Protein AF-A0A1Y3M7F2-F1 (afdb_monomer_lite)

Secondary structure (DSSP, 8-state):
-HHHHHTTTTSHHHHHHHHHHHHHHHHHHHHHHHHHHHHS-----HHHHHHHHHHHHHHHHHHHHHHHHHHHHHHHHHHHHHHHHHHHHHHHHHH-

pLDDT: mean 80.82, std 9.2, range [55.0, 91.44]

Structure (mmCIF, N/CA/C/O backbone):
data_AF-A0A1Y3M7F2-F1
#
_entry.id   AF-A0A1Y3M7F2-F1
#
loop_
_atom_site.group_PDB
_atom_site.id
_atom_site.type_symbol
_atom_site.label_atom_id
_atom_site.label_alt_id
_atom_site.label_comp_id
_atom_site.label_asym_id
_atom_site.label_entity_id
_atom_site.label_seq_id
_atom_site.pdbx_PDB_ins_code
_atom_site.Cartn_x
_atom_site.Cartn_y
_atom_site.Cartn_z
_atom_site.occupancy
_atom_site.B_iso_or_equiv
_atom_site.auth_seq_id
_atom_site.auth_comp_id
_atom_site.auth_asym_id
_atom_site.auth_atom_id
_atom_site.pdbx_PDB_model_num
ATOM 1 N N . MET A 1 1 ? -22.561 -17.274 -0.171 1.00 61.47 1 MET A N 1
ATOM 2 C CA . MET A 1 1 ? -21.583 -18.296 0.274 1.00 61.47 1 MET A CA 1
ATOM 3 C C . MET A 1 1 ? -20.135 -17.862 0.018 1.00 61.47 1 MET A C 1
ATOM 5 O O . MET A 1 1 ? -19.370 -17.834 0.967 1.00 61.47 1 MET A O 1
ATOM 9 N N . ILE A 1 2 ? -19.789 -17.403 -1.195 1.00 69.00 2 ILE A N 1
ATOM 10 C CA . ILE A 1 2 ? -18.426 -16.971 -1.594 1.00 69.00 2 ILE A CA 1
ATOM 11 C C . ILE A 1 2 ? -17.837 -15.843 -0.720 1.00 69.00 2 ILE A C 1
ATOM 13 O O . ILE A 1 2 ? -16.678 -15.905 -0.322 1.00 69.00 2 ILE A O 1
ATOM 17 N N . ILE A 1 3 ? -18.639 -14.836 -0.357 1.00 67.69 3 ILE A N 1
ATOM 18 C CA . ILE A 1 3 ? -18.176 -13.688 0.449 1.00 67.69 3 ILE A CA 1
ATOM 19 C C . ILE A 1 3 ? -17.691 -14.116 1.845 1.00 67.69 3 ILE A C 1
ATOM 21 O O . ILE A 1 3 ? -16.711 -13.571 2.347 1.00 67.69 3 ILE A O 1
ATOM 25 N N . ASN A 1 4 ? -18.322 -15.123 2.461 1.00 73.62 4 ASN A N 1
ATOM 26 C CA . ASN A 1 4 ? -17.901 -15.622 3.774 1.00 73.62 4 ASN A CA 1
ATOM 27 C C . ASN A 1 4 ? -16.566 -16.370 3.699 1.00 73.62 4 ASN A C 1
ATOM 29 O O . ASN A 1 4 ? -15.756 -16.246 4.612 1.00 73.62 4 ASN A O 1
ATOM 33 N N . THR A 1 5 ? -16.310 -17.079 2.599 1.00 76.00 5 THR A N 1
ATOM 34 C CA . THR A 1 5 ? -15.029 -17.749 2.338 1.00 76.00 5 THR A CA 1
ATOM 35 C C . THR A 1 5 ? -13.911 -16.739 2.072 1.00 76.00 5 THR A C 1
ATOM 37 O O . THR A 1 5 ? -12.793 -16.910 2.549 1.00 76.00 5 THR A O 1
ATOM 40 N N . LEU A 1 6 ? -14.212 -15.642 1.369 1.00 74.19 6 LEU A N 1
ATOM 41 C CA . LEU A 1 6 ? -13.222 -14.611 1.043 1.00 74.19 6 LEU A CA 1
ATOM 42 C C . LEU A 1 6 ? -12.916 -13.648 2.200 1.00 74.19 6 LEU A C 1
ATOM 44 O O . LEU A 1 6 ? -11.905 -12.949 2.177 1.00 74.19 6 LEU A O 1
ATOM 48 N N . LYS A 1 7 ? -13.755 -13.617 3.239 1.00 76.44 7 LYS A N 1
ATOM 49 C CA . LYS A 1 7 ? -13.651 -12.671 4.362 1.00 76.44 7 LYS A CA 1
ATOM 50 C C . LYS A 1 7 ? -12.292 -12.710 5.072 1.00 76.44 7 LYS A C 1
ATOM 52 O O . LYS A 1 7 ? -11.816 -11.675 5.527 1.00 76.44 7 LYS A O 1
ATOM 57 N N . HIS A 1 8 ? -11.651 -13.879 5.131 1.00 75.19 8 HIS A N 1
ATOM 58 C CA . HIS A 1 8 ? -10.317 -14.040 5.718 1.00 75.19 8 HIS A CA 1
ATOM 59 C C . HIS A 1 8 ? -9.218 -13.356 4.877 1.00 75.19 8 HIS A C 1
ATOM 61 O O . HIS A 1 8 ? -8.233 -12.841 5.415 1.00 75.19 8 HIS A O 1
ATOM 67 N N . PHE A 1 9 ? -9.373 -13.307 3.555 1.00 74.75 9 PHE A N 1
ATOM 68 C CA . PHE A 1 9 ? -8.414 -12.640 2.670 1.00 74.75 9 PHE A CA 1
ATOM 69 C C . PHE A 1 9 ? -8.530 -11.115 2.752 1.00 74.75 9 PHE A C 1
ATOM 71 O O . PHE A 1 9 ? -7.524 -10.422 2.668 1.00 74.75 9 PHE A O 1
ATOM 78 N N . PHE A 1 10 ? -9.722 -10.597 3.050 1.00 79.31 10 PHE A N 1
ATOM 79 C CA . PHE A 1 10 ? -9.973 -9.164 3.240 1.00 79.31 10 PHE A CA 1
ATOM 80 C C . PHE A 1 10 ? -9.648 -8.644 4.652 1.00 79.31 10 PHE A C 1
ATOM 82 O O . PHE A 1 10 ? -10.119 -7.577 5.050 1.00 79.31 10 PHE A O 1
ATOM 89 N N . THR A 1 11 ? -8.854 -9.372 5.443 1.00 84.50 11 THR A N 1
ATOM 90 C CA . THR A 1 11 ? -8.377 -8.844 6.729 1.00 84.50 11 THR A CA 1
ATOM 91 C C . THR A 1 11 ? -7.393 -7.698 6.498 1.00 84.50 11 THR A C 1
ATOM 93 O O . THR A 1 11 ? -6.640 -7.691 5.526 1.00 84.50 11 THR A O 1
ATOM 96 N N . ARG A 1 12 ? -7.370 -6.720 7.413 1.00 81.31 12 ARG A N 1
ATOM 97 C CA . ARG A 1 12 ? -6.530 -5.516 7.280 1.00 81.31 12 ARG A CA 1
ATOM 98 C C . ARG A 1 12 ? -5.060 -5.854 7.026 1.00 81.31 12 ARG A C 1
ATOM 100 O O . ARG A 1 12 ? -4.436 -5.245 6.169 1.00 81.31 12 ARG A O 1
ATOM 107 N N . ASN A 1 13 ? -4.523 -6.831 7.752 1.00 84.56 13 ASN A N 1
ATOM 108 C CA . ASN A 1 13 ? -3.119 -7.223 7.635 1.00 84.56 13 ASN A CA 1
ATOM 109 C C . ASN A 1 13 ? -2.822 -7.868 6.275 1.00 84.56 13 ASN A C 1
ATOM 111 O O . ASN A 1 13 ? -1.806 -7.545 5.669 1.00 84.56 13 ASN A O 1
ATOM 115 N N . ASN A 1 14 ? -3.732 -8.703 5.765 1.00 86.44 14 ASN A N 1
ATOM 116 C CA . ASN A 1 14 ? -3.589 -9.306 4.441 1.00 86.44 14 ASN A CA 1
ATOM 117 C C . ASN A 1 14 ? -3.707 -8.256 3.334 1.00 86.44 14 ASN A C 1
ATOM 119 O O . ASN A 1 14 ? -2.909 -8.270 2.406 1.00 86.44 14 ASN A O 1
ATOM 123 N N . LEU A 1 15 ? -4.630 -7.299 3.466 1.00 87.69 15 LEU A N 1
ATOM 124 C CA . LEU A 1 15 ? -4.757 -6.179 2.530 1.00 87.69 15 LEU A CA 1
ATOM 125 C C . LEU A 1 15 ? -3.500 -5.306 2.506 1.00 87.69 15 LEU A C 1
ATOM 127 O O . LEU A 1 15 ? -3.022 -4.968 1.429 1.00 87.69 15 LEU A O 1
ATOM 131 N N . ILE A 1 16 ? -2.928 -4.983 3.669 1.00 87.69 16 ILE A N 1
ATOM 132 C CA . ILE A 1 16 ? -1.645 -4.267 3.746 1.00 87.69 16 ILE A CA 1
ATOM 133 C C . ILE A 1 16 ? -0.540 -5.089 3.074 1.00 87.69 16 ILE A C 1
ATOM 135 O O . ILE A 1 16 ? 0.205 -4.544 2.267 1.00 87.69 16 ILE A O 1
ATOM 139 N N . GLY A 1 17 ? -0.458 -6.392 3.359 1.00 88.56 17 GLY A N 1
ATOM 140 C CA . GLY A 1 17 ? 0.526 -7.284 2.743 1.00 88.56 17 GLY A CA 1
ATOM 141 C C . GLY A 1 17 ? 0.411 -7.339 1.217 1.00 88.56 17 GLY A C 1
ATOM 142 O O . GLY A 1 17 ? 1.417 -7.214 0.527 1.00 88.56 17 GLY A O 1
ATOM 143 N N . MET A 1 18 ? -0.809 -7.446 0.683 1.00 88.62 18 MET A N 1
ATOM 144 C CA . MET A 1 18 ? -1.062 -7.430 -0.762 1.00 88.62 18 MET A CA 1
ATOM 145 C C . MET A 1 18 ? -0.675 -6.088 -1.394 1.00 88.62 18 MET A C 1
ATOM 147 O O . MET A 1 18 ? -0.030 -6.073 -2.436 1.00 88.62 18 MET A O 1
ATOM 151 N N . LEU A 1 19 ? -1.009 -4.962 -0.754 1.00 89.88 19 LEU A N 1
ATOM 152 C CA . LEU A 1 19 ? -0.637 -3.627 -1.238 1.00 89.88 19 LEU A CA 1
ATOM 153 C C . LEU A 1 19 ? 0.884 -3.416 -1.228 1.00 89.88 19 LEU A C 1
ATOM 155 O O . LEU A 1 19 ? 1.430 -2.848 -2.168 1.00 89.88 19 LEU A O 1
ATOM 159 N N . LEU A 1 20 ? 1.588 -3.903 -0.204 1.00 90.38 20 LEU A N 1
ATOM 160 C CA . LEU A 1 20 ? 3.054 -3.876 -0.174 1.00 90.38 20 LEU A CA 1
ATOM 161 C C . LEU A 1 20 ? 3.667 -4.766 -1.266 1.00 90.38 20 LEU A C 1
ATOM 163 O O . LEU A 1 20 ? 4.657 -4.370 -1.876 1.00 90.38 20 LEU A O 1
ATOM 167 N N . GLY A 1 21 ? 3.057 -5.923 -1.543 1.00 90.25 21 GLY A N 1
ATOM 168 C CA . GLY A 1 21 ? 3.430 -6.787 -2.663 1.00 90.25 21 GLY A CA 1
ATOM 169 C C . GLY A 1 21 ? 3.309 -6.068 -4.007 1.00 90.25 21 GLY A C 1
ATOM 170 O O . GLY A 1 21 ? 4.282 -6.014 -4.754 1.00 90.25 21 GLY A O 1
ATOM 171 N N . PHE A 1 22 ? 2.168 -5.421 -4.265 1.00 88.62 22 PHE A N 1
ATOM 172 C CA . PHE A 1 22 ? 1.962 -4.629 -5.482 1.00 88.62 22 PHE A CA 1
ATOM 173 C C . PHE A 1 22 ? 2.951 -3.466 -5.611 1.00 88.62 22 PHE A C 1
ATOM 175 O O . PHE A 1 22 ? 3.466 -3.216 -6.695 1.00 88.62 22 PHE A O 1
ATOM 182 N N . LEU A 1 23 ? 3.270 -2.782 -4.509 1.00 90.19 23 LEU A N 1
ATOM 183 C CA . LEU A 1 23 ? 4.315 -1.754 -4.489 1.00 90.19 23 LEU A CA 1
ATOM 184 C C . LEU A 1 23 ? 5.677 -2.314 -4.913 1.00 90.19 23 LEU A C 1
ATOM 186 O O . LEU A 1 23 ? 6.376 -1.686 -5.707 1.00 90.19 23 LEU A O 1
ATOM 190 N N . GLY A 1 24 ? 6.044 -3.484 -4.388 1.00 89.62 24 GLY A N 1
ATOM 191 C CA . GLY A 1 24 ? 7.283 -4.170 -4.742 1.00 89.62 24 GLY A CA 1
ATOM 192 C C . GLY A 1 24 ? 7.335 -4.557 -6.218 1.00 89.62 24 GLY A C 1
ATOM 193 O O . GLY A 1 24 ? 8.324 -4.261 -6.884 1.00 89.62 24 GLY A O 1
ATOM 194 N N . GLU A 1 25 ? 6.261 -5.150 -6.745 1.00 89.88 25 GLU A N 1
ATOM 195 C CA . GLU A 1 25 ? 6.156 -5.515 -8.164 1.00 89.88 25 GLU A CA 1
ATOM 196 C C . GLU A 1 25 ? 6.231 -4.289 -9.081 1.00 89.88 25 GLU A C 1
ATOM 198 O O . GLU A 1 25 ? 7.020 -4.277 -10.023 1.00 89.88 25 GLU A O 1
ATOM 203 N N . SER A 1 26 ? 5.500 -3.213 -8.778 1.00 87.00 26 SER A N 1
ATOM 204 C CA . SER A 1 26 ? 5.555 -1.984 -9.579 1.00 87.00 26 SER A CA 1
ATOM 205 C C . SER A 1 26 ? 6.949 -1.349 -9.591 1.00 87.00 26 SER A C 1
ATOM 207 O O . SER A 1 26 ? 7.393 -0.859 -10.630 1.00 87.00 26 SER A O 1
ATOM 209 N N . LEU A 1 27 ? 7.662 -1.356 -8.460 1.00 88.31 27 LEU A N 1
ATOM 210 C CA . LEU A 1 27 ? 9.045 -0.870 -8.392 1.00 88.31 27 LEU A CA 1
ATOM 211 C C . LEU A 1 27 ? 10.006 -1.766 -9.181 1.00 88.31 27 LEU A C 1
ATOM 213 O O . LEU A 1 27 ? 10.895 -1.259 -9.866 1.00 88.31 27 LEU A O 1
ATOM 217 N N . TRP A 1 28 ? 9.812 -3.082 -9.111 1.00 89.25 28 TRP A N 1
ATOM 218 C CA . TRP A 1 28 ? 10.588 -4.061 -9.865 1.00 89.25 28 TRP A CA 1
ATOM 219 C C . TRP A 1 28 ? 10.398 -3.908 -11.378 1.00 89.25 28 TRP A C 1
ATOM 221 O O . TRP A 1 28 ? 11.374 -3.901 -12.128 1.00 89.25 28 TRP A O 1
ATOM 231 N N . ASP A 1 29 ? 9.166 -3.691 -11.834 1.00 86.25 29 ASP A N 1
ATOM 232 C CA . ASP A 1 29 ? 8.855 -3.453 -13.244 1.00 86.25 29 ASP A CA 1
ATOM 233 C C . ASP A 1 29 ? 9.481 -2.158 -13.761 1.00 86.25 29 ASP A C 1
ATOM 235 O O . ASP A 1 29 ? 10.046 -2.133 -14.858 1.00 86.25 29 ASP A O 1
ATOM 239 N N . ILE A 1 30 ? 9.440 -1.082 -12.967 1.00 86.25 30 ILE A N 1
ATOM 240 C CA . ILE A 1 30 ? 10.125 0.173 -13.302 1.00 86.25 30 ILE A CA 1
ATOM 241 C C . ILE A 1 30 ? 11.636 -0.059 -13.394 1.00 86.25 30 ILE A C 1
ATOM 243 O O . ILE A 1 30 ? 12.262 0.390 -14.354 1.00 86.25 30 ILE A O 1
ATOM 247 N N . TYR A 1 31 ? 12.222 -0.790 -12.442 1.00 85.12 31 TYR A N 1
ATOM 248 C CA . TYR A 1 31 ? 13.643 -1.128 -12.463 1.00 85.12 31 TYR A CA 1
ATOM 249 C C . TYR A 1 31 ? 14.022 -1.919 -13.720 1.00 85.12 31 TYR A C 1
ATOM 251 O O . TYR A 1 31 ? 14.950 -1.526 -14.421 1.00 85.12 31 TYR A O 1
ATOM 259 N N . ASN A 1 32 ? 13.281 -2.974 -14.065 1.00 84.88 32 ASN A N 1
ATOM 260 C CA . ASN A 1 32 ? 13.544 -3.770 -15.268 1.00 84.88 32 ASN A CA 1
ATOM 261 C C . ASN A 1 32 ? 13.355 -2.970 -16.556 1.00 84.88 32 ASN A C 1
ATOM 263 O O . ASN A 1 32 ? 14.100 -3.159 -17.512 1.00 84.88 32 ASN A O 1
ATOM 267 N N . THR A 1 33 ? 12.396 -2.048 -16.572 1.00 82.69 33 THR A N 1
ATOM 268 C CA . THR A 1 33 ? 12.167 -1.140 -17.703 1.00 82.69 33 THR A CA 1
ATOM 269 C C . THR A 1 33 ? 13.340 -0.170 -17.884 1.00 82.69 33 THR A C 1
ATOM 271 O O . THR A 1 33 ? 13.706 0.156 -19.011 1.00 82.69 33 THR A O 1
ATOM 274 N N . LEU A 1 34 ? 13.962 0.273 -16.788 1.00 79.38 34 LEU A N 1
ATOM 275 C CA . LEU A 1 34 ? 15.099 1.197 -16.793 1.00 79.38 34 LEU A CA 1
ATOM 276 C C . LEU A 1 34 ? 16.468 0.504 -16.891 1.00 79.38 34 LEU A C 1
ATOM 278 O O . LEU A 1 34 ? 17.441 1.127 -17.302 1.00 79.38 34 LEU A O 1
ATOM 282 N N . CYS A 1 35 ? 16.573 -0.774 -16.537 1.00 79.94 35 CYS A N 1
ATOM 283 C CA . CYS A 1 35 ? 17.823 -1.534 -16.522 1.00 79.94 35 CYS A CA 1
ATOM 284 C C . CYS A 1 35 ? 18.548 -1.540 -17.891 1.00 79.94 35 CYS A C 1
ATOM 286 O O . CYS A 1 35 ? 19.744 -1.238 -17.916 1.00 79.94 35 CYS A O 1
ATOM 288 N N . PRO A 1 36 ? 17.869 -1.745 -19.041 1.00 73.94 36 PRO A N 1
ATOM 289 C CA . PRO A 1 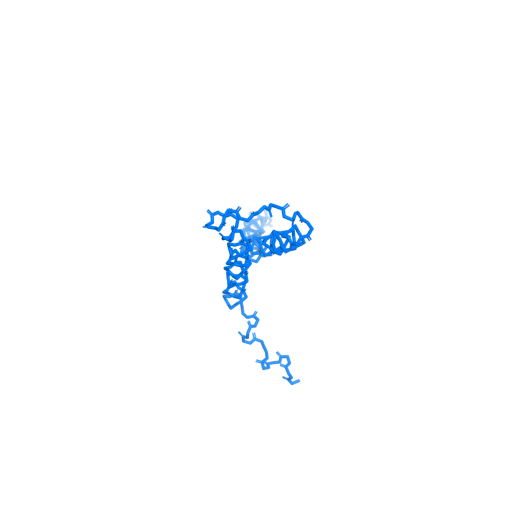36 ? 18.492 -1.609 -20.360 1.00 73.94 36 PRO A CA 1
ATOM 290 C C . PRO A 1 36 ? 19.034 -0.200 -20.644 1.00 73.94 36 PRO A C 1
ATOM 292 O O . PRO A 1 36 ? 20.040 -0.035 -21.339 1.00 73.94 36 PRO A O 1
ATOM 295 N N . LEU A 1 37 ? 18.399 0.825 -20.069 1.00 71.12 3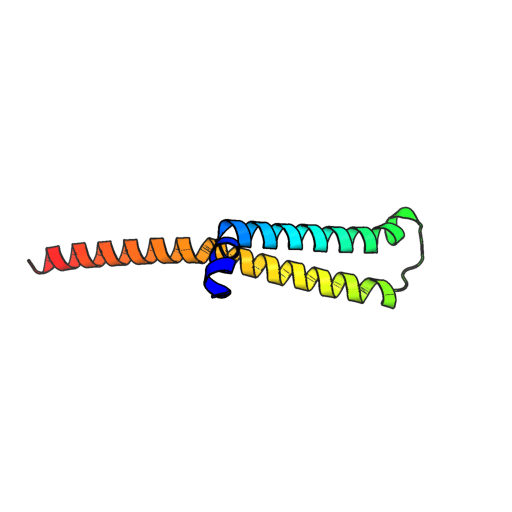7 LEU A N 1
ATOM 296 C CA . LEU A 1 37 ? 18.811 2.221 -20.204 1.00 71.12 37 LEU A CA 1
ATOM 297 C C . LEU A 1 37 ? 20.190 2.461 -19.577 1.00 71.12 37 LEU A C 1
ATOM 299 O O . LEU A 1 37 ? 21.016 3.170 -20.146 1.00 71.12 37 LEU A O 1
ATOM 303 N N . PHE A 1 38 ? 20.431 1.858 -18.410 1.00 70.69 38 PHE A N 1
ATOM 304 C CA . PHE A 1 38 ? 21.652 2.057 -17.631 1.00 70.69 38 PHE A CA 1
ATOM 305 C C . PHE A 1 38 ? 22.763 1.055 -17.969 1.00 70.69 38 PHE A C 1
ATOM 307 O O . PHE A 1 38 ? 23.933 1.417 -17.895 1.00 70.69 38 PHE A O 1
ATOM 314 N N . ASN A 1 39 ? 22.415 -0.175 -18.367 1.00 72.62 39 ASN A N 1
ATOM 315 C CA . ASN A 1 39 ? 23.387 -1.263 -18.533 1.00 72.62 39 ASN A CA 1
ATOM 316 C C . ASN A 1 39 ? 23.768 -1.561 -19.989 1.00 72.62 39 ASN A C 1
ATOM 318 O O . ASN A 1 39 ? 24.881 -2.015 -20.236 1.00 72.62 39 ASN A O 1
ATOM 322 N N . THR A 1 40 ? 22.877 -1.325 -20.958 1.00 65.62 40 THR A N 1
ATOM 323 C CA . THR A 1 40 ? 23.125 -1.664 -22.375 1.00 65.62 40 THR A CA 1
ATOM 324 C C . THR A 1 40 ? 23.364 -0.454 -23.276 1.00 65.62 40 THR A C 1
ATOM 326 O O . THR A 1 40 ? 23.641 -0.634 -24.459 1.00 65.62 40 THR A O 1
ATOM 329 N N . GLY A 1 41 ? 23.279 0.775 -22.749 1.00 59.44 41 GLY A N 1
ATOM 330 C CA . GLY A 1 41 ? 23.526 2.003 -23.520 1.00 59.44 41 GLY A CA 1
ATOM 331 C C . GLY A 1 41 ? 22.572 2.199 -24.706 1.00 59.44 41 GLY A C 1
ATOM 332 O O . GLY A 1 41 ? 22.856 2.980 -25.612 1.00 59.44 41 GLY A O 1
ATOM 333 N N . THR A 1 42 ? 21.451 1.471 -24.726 1.00 63.22 42 THR A N 1
ATOM 334 C CA . THR A 1 42 ? 20.433 1.552 -25.774 1.00 63.22 42 THR A CA 1
ATOM 335 C C . THR A 1 42 ? 19.796 2.934 -25.779 1.00 63.22 42 THR A C 1
ATOM 337 O O . THR A 1 42 ? 19.402 3.449 -24.730 1.00 63.22 42 THR A O 1
ATOM 340 N N . SER A 1 43 ? 19.688 3.537 -26.964 1.00 59.69 43 SER A N 1
ATOM 341 C CA . SER A 1 43 ? 19.106 4.864 -27.130 1.00 59.69 43 SER A CA 1
ATOM 342 C C . SER A 1 43 ? 17.643 4.893 -26.682 1.00 59.69 43 SER A C 1
ATOM 344 O O . SER A 1 43 ? 16.864 3.974 -26.933 1.00 59.69 43 SER A O 1
ATOM 346 N N . LEU A 1 44 ? 17.282 5.981 -25.997 1.00 56.69 44 LEU A N 1
ATOM 347 C CA . LEU A 1 44 ? 15.940 6.282 -25.503 1.00 56.69 44 LEU A CA 1
ATOM 348 C C . LEU A 1 44 ? 14.906 6.253 -26.640 1.00 56.69 44 LEU A C 1
ATOM 350 O O . LEU A 1 44 ? 14.624 7.275 -27.265 1.00 56.69 44 LEU A O 1
ATOM 354 N N . SER A 1 45 ? 14.249 5.118 -26.861 1.00 61.44 45 SER A N 1
ATOM 355 C CA . SER A 1 45 ? 12.942 5.113 -27.513 1.00 61.44 45 SER A CA 1
ATOM 356 C C . SER A 1 45 ? 11.881 5.461 -26.470 1.00 61.44 45 SER A C 1
ATOM 358 O O . SER A 1 45 ? 11.191 4.595 -25.942 1.00 61.44 45 SER A O 1
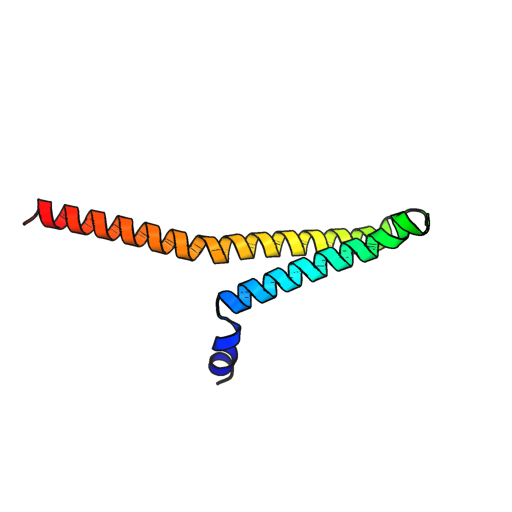ATOM 360 N N . ILE A 1 46 ? 11.732 6.757 -26.174 1.00 60.28 46 ILE A N 1
ATOM 361 C CA . ILE A 1 46 ? 10.702 7.317 -25.272 1.00 60.28 46 ILE A CA 1
ATOM 362 C C . ILE A 1 46 ? 9.317 6.632 -25.416 1.00 60.28 46 ILE A C 1
ATOM 364 O O . ILE A 1 46 ? 8.696 6.368 -24.385 1.00 60.28 46 ILE A O 1
ATOM 368 N N . PRO A 1 47 ? 8.830 6.258 -26.622 1.00 62.06 47 PRO A N 1
ATOM 369 C CA . PRO A 1 47 ? 7.521 5.619 -26.773 1.00 62.06 47 PRO A CA 1
ATOM 370 C C . PRO A 1 47 ? 7.362 4.250 -26.091 1.00 62.06 47 PRO A C 1
ATOM 372 O O . PRO A 1 47 ? 6.243 3.904 -25.726 1.00 62.06 47 PRO A O 1
ATOM 375 N N . SER A 1 48 ? 8.433 3.467 -25.911 1.00 67.62 48 SER A N 1
ATOM 376 C CA . SER A 1 48 ? 8.338 2.102 -25.361 1.00 67.62 48 SER A CA 1
ATOM 377 C C . SER A 1 48 ? 8.406 2.056 -23.834 1.00 67.62 48 SER A C 1
ATOM 379 O O . SER A 1 48 ? 7.755 1.220 -23.215 1.00 67.62 48 SER A O 1
ATOM 381 N N . PHE A 1 49 ? 9.160 2.965 -23.213 1.00 69.69 49 PHE A N 1
ATOM 382 C CA . PHE A 1 49 ? 9.403 2.956 -21.763 1.00 69.69 49 PHE A CA 1
ATOM 383 C C . PHE A 1 49 ? 8.423 3.854 -20.997 1.00 69.69 49 PHE A C 1
ATOM 385 O O . PHE A 1 49 ? 8.054 3.565 -19.857 1.00 69.69 49 PHE A O 1
ATOM 392 N N . TRP A 1 50 ? 7.971 4.942 -21.630 1.00 74.38 50 TRP A N 1
ATOM 393 C CA . TRP A 1 50 ? 7.119 5.947 -20.996 1.00 74.38 50 TRP A CA 1
ATOM 394 C C . TRP A 1 50 ? 5.754 5.421 -20.528 1.00 74.38 50 TRP A C 1
ATOM 396 O O . TRP A 1 50 ? 5.352 5.768 -19.415 1.00 74.38 50 TRP A O 1
ATOM 406 N N . PRO A 1 51 ? 5.038 4.568 -21.290 1.00 81.81 51 PRO A N 1
ATOM 407 C CA . PRO A 1 51 ? 3.763 4.027 -20.833 1.00 81.81 51 PRO A CA 1
ATOM 408 C C . PRO A 1 51 ? 3.924 3.184 -19.565 1.00 81.81 51 PRO A C 1
ATOM 410 O O . PRO A 1 51 ? 3.195 3.402 -18.601 1.00 81.81 51 PRO A O 1
ATOM 413 N N . VAL A 1 52 ? 4.912 2.283 -19.532 1.00 81.69 52 VAL A N 1
ATOM 414 C CA . VAL A 1 52 ? 5.142 1.378 -18.395 1.00 81.69 52 VAL A CA 1
ATOM 415 C C . VAL A 1 52 ? 5.481 2.174 -17.139 1.00 81.69 52 VAL A C 1
ATOM 417 O O . VAL A 1 52 ? 4.813 2.025 -16.119 1.00 81.69 52 VAL A O 1
ATOM 420 N N . ILE A 1 53 ? 6.442 3.098 -17.226 1.00 82.81 53 ILE A N 1
ATOM 421 C CA . ILE A 1 53 ? 6.842 3.927 -16.082 1.00 82.81 53 ILE A CA 1
ATOM 422 C C . ILE A 1 53 ? 5.670 4.783 -15.594 1.00 82.81 53 ILE A C 1
ATOM 424 O O . ILE A 1 53 ? 5.438 4.871 -14.389 1.00 82.81 53 ILE A O 1
ATOM 428 N N . LYS A 1 54 ? 4.895 5.385 -16.503 1.00 85.50 54 LYS A N 1
ATOM 429 C CA . LYS A 1 54 ? 3.735 6.210 -16.145 1.00 85.50 54 LYS A CA 1
ATOM 430 C C . LYS A 1 54 ? 2.652 5.400 -15.430 1.00 85.50 54 LYS A C 1
ATOM 432 O O . LYS A 1 54 ? 2.170 5.836 -14.385 1.00 85.50 54 LYS A O 1
ATOM 437 N N . PHE A 1 55 ? 2.266 4.242 -15.969 1.00 87.00 55 PHE A N 1
A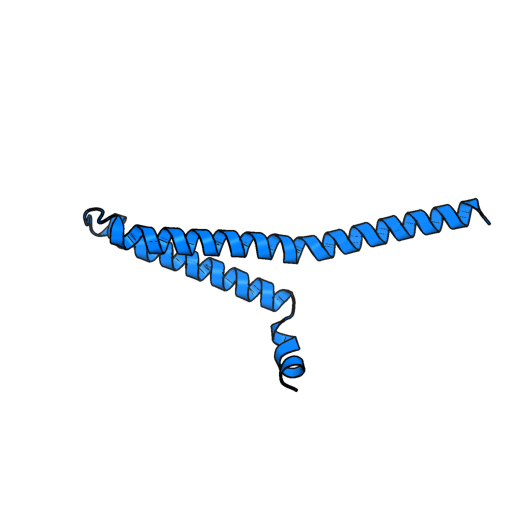TOM 438 C CA . PHE A 1 55 ? 1.221 3.409 -15.369 1.00 87.00 55 PHE A CA 1
ATOM 439 C C . PHE A 1 55 ? 1.666 2.806 -14.037 1.00 87.00 55 PHE A C 1
ATOM 441 O O . PHE A 1 55 ? 0.902 2.860 -13.075 1.00 87.00 55 PHE A O 1
ATOM 448 N N . GLN A 1 56 ? 2.908 2.325 -13.939 1.00 86.81 56 GLN A N 1
ATOM 449 C CA . GLN A 1 56 ? 3.434 1.785 -12.685 1.00 86.81 56 GLN A CA 1
ATOM 450 C C . GLN A 1 56 ? 3.603 2.875 -11.619 1.00 86.81 56 GLN A C 1
ATOM 452 O O . GLN A 1 56 ? 3.243 2.663 -10.465 1.00 86.81 56 GLN A O 1
ATOM 457 N N . SER A 1 57 ? 4.030 4.086 -11.994 1.00 86.00 57 SER A N 1
ATOM 458 C CA . SER A 1 57 ? 4.108 5.221 -11.057 1.00 86.00 57 SER A CA 1
ATOM 459 C C . SER A 1 57 ? 2.728 5.632 -10.538 1.00 86.00 57 SER A C 1
ATOM 461 O O . SER A 1 57 ? 2.570 5.947 -9.358 1.00 86.00 57 SER A O 1
ATOM 463 N N . PHE A 1 58 ? 1.707 5.597 -11.399 1.00 89.50 58 PHE A N 1
ATOM 464 C CA . PHE A 1 58 ? 0.325 5.830 -10.985 1.00 89.50 58 PHE A CA 1
ATOM 465 C C . PHE A 1 58 ? -0.186 4.723 -10.048 1.00 89.50 58 PHE A C 1
ATOM 467 O O . PHE A 1 58 ? -0.811 5.026 -9.032 1.00 89.50 58 PHE A O 1
ATOM 474 N N . GLY A 1 59 ? 0.127 3.456 -10.341 1.00 86.62 59 GLY A N 1
ATOM 475 C CA . GLY A 1 59 ? -0.182 2.314 -9.475 1.00 86.62 59 GLY A CA 1
ATOM 476 C C . GLY A 1 59 ? 0.466 2.428 -8.092 1.00 86.62 59 GLY A C 1
ATOM 477 O O . GLY A 1 59 ? -0.208 2.242 -7.078 1.00 86.62 59 GLY A O 1
ATOM 478 N N . ILE A 1 60 ? 1.735 2.840 -8.034 1.00 90.56 60 ILE A N 1
ATOM 479 C CA . ILE A 1 60 ? 2.461 3.138 -6.790 1.00 90.56 60 ILE A CA 1
ATOM 480 C C . ILE A 1 60 ? 1.747 4.239 -6.004 1.00 90.56 60 ILE A C 1
ATOM 482 O O . ILE A 1 60 ? 1.469 4.069 -4.817 1.00 90.56 60 ILE A O 1
ATOM 486 N N . PHE A 1 61 ? 1.396 5.348 -6.660 1.00 91.31 61 PHE A N 1
ATOM 487 C CA . PHE A 1 61 ? 0.707 6.463 -6.011 1.00 91.31 61 PHE A CA 1
ATOM 488 C C . PHE A 1 61 ? -0.650 6.045 -5.427 1.00 91.31 61 PHE A C 1
ATOM 490 O O . PHE A 1 61 ? -0.939 6.323 -4.261 1.00 91.31 61 PHE A O 1
ATOM 497 N N . ALA A 1 62 ? -1.458 5.321 -6.206 1.00 89.69 62 ALA A N 1
ATOM 498 C CA . ALA A 1 62 ? -2.741 4.797 -5.752 1.00 89.69 62 ALA A CA 1
ATOM 499 C C . ALA A 1 62 ? -2.577 3.839 -4.560 1.00 89.69 62 ALA A C 1
ATOM 501 O O . ALA A 1 62 ? -3.319 3.936 -3.583 1.00 89.69 62 ALA A O 1
ATOM 502 N N . THR A 1 63 ? -1.570 2.964 -4.601 1.00 90.56 63 THR A N 1
ATOM 503 C CA . THR A 1 63 ? -1.277 1.998 -3.532 1.00 90.56 63 THR A CA 1
ATOM 504 C C . THR A 1 63 ? -0.851 2.692 -2.238 1.00 90.56 63 THR A C 1
ATOM 506 O O . THR A 1 63 ? -1.339 2.340 -1.162 1.00 90.56 63 THR A O 1
ATOM 509 N N . ILE A 1 64 ? -0.006 3.725 -2.324 1.00 91.44 64 ILE A N 1
ATOM 510 C CA . ILE A 1 64 ? 0.408 4.535 -1.168 1.00 91.44 64 ILE A CA 1
ATOM 511 C C . ILE A 1 64 ? -0.796 5.246 -0.546 1.00 91.44 64 ILE A C 1
ATOM 513 O O . ILE A 1 64 ? -0.982 5.178 0.669 1.00 91.44 64 ILE A O 1
ATOM 517 N N . LEU A 1 65 ? -1.646 5.884 -1.358 1.00 90.69 65 LEU A N 1
ATOM 518 C CA . LEU A 1 65 ? -2.872 6.515 -0.861 1.00 90.69 65 LEU A CA 1
ATOM 519 C C . LEU A 1 65 ? -3.769 5.504 -0.142 1.00 90.69 65 LEU A C 1
ATOM 521 O O . LEU A 1 65 ? -4.267 5.781 0.950 1.00 90.69 65 LEU A O 1
ATOM 525 N N . PHE A 1 66 ? -3.935 4.314 -0.720 1.00 88.62 66 PHE A N 1
ATOM 526 C CA . PHE A 1 66 ? -4.752 3.265 -0.123 1.00 88.62 66 PHE A CA 1
ATOM 527 C C . PHE A 1 66 ? -4.181 2.788 1.216 1.00 88.62 66 PHE A C 1
ATOM 529 O O . PHE A 1 66 ? -4.933 2.644 2.178 1.00 88.62 66 PHE A O 1
ATOM 536 N N . LEU A 1 67 ? -2.859 2.617 1.316 1.00 89.00 67 LEU A N 1
ATOM 537 C CA . LEU A 1 67 ? -2.174 2.275 2.566 1.00 89.00 67 LEU A CA 1
ATOM 538 C C . LEU A 1 67 ? -2.356 3.354 3.638 1.00 89.00 67 LEU A C 1
ATOM 540 O O . LEU A 1 67 ? -2.681 3.023 4.780 1.00 89.00 67 LEU A O 1
ATOM 544 N N . ILE A 1 68 ? -2.212 4.635 3.280 1.00 88.94 68 ILE A N 1
ATOM 545 C CA . ILE A 1 68 ? -2.432 5.756 4.205 1.00 88.94 68 ILE A CA 1
ATOM 546 C C . ILE A 1 68 ? -3.851 5.702 4.762 1.00 88.94 68 ILE A C 1
ATOM 548 O O . ILE A 1 68 ? -4.034 5.808 5.974 1.00 88.94 68 ILE A O 1
ATOM 552 N N . VAL A 1 69 ? -4.852 5.489 3.908 1.00 87.31 69 VAL A N 1
ATOM 553 C CA . VAL A 1 69 ? -6.254 5.379 4.328 1.00 87.31 69 VAL A CA 1
ATOM 554 C C . VAL A 1 69 ? -6.455 4.162 5.236 1.00 87.31 69 VAL 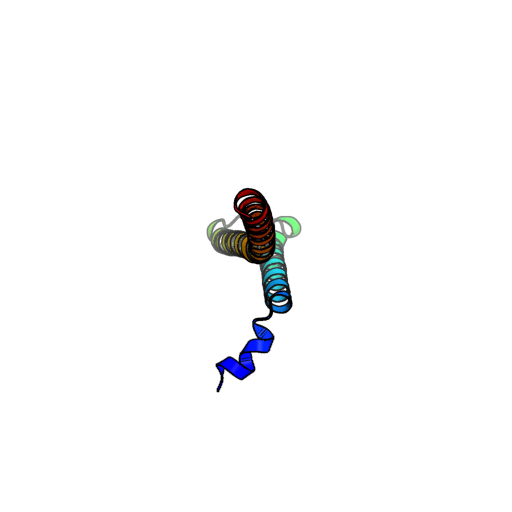A C 1
ATOM 556 O O . VAL A 1 69 ? -7.037 4.294 6.314 1.00 87.31 69 VAL A O 1
ATOM 559 N N . LEU A 1 70 ? -5.928 2.993 4.857 1.00 86.56 70 LEU A N 1
ATOM 560 C CA . LEU A 1 70 ? -6.092 1.745 5.611 1.00 86.56 70 LEU A CA 1
ATOM 561 C C . LEU A 1 70 ? -5.469 1.807 7.016 1.00 86.56 70 LEU A C 1
ATOM 563 O O . LEU A 1 70 ? -6.001 1.215 7.959 1.00 86.56 70 LEU A O 1
ATOM 567 N N . ILE A 1 71 ? -4.344 2.513 7.151 1.00 85.25 71 ILE A N 1
ATOM 568 C CA . ILE A 1 71 ? -3.610 2.676 8.412 1.00 85.25 71 ILE A CA 1
ATOM 569 C C . ILE A 1 71 ? -4.208 3.813 9.252 1.00 85.25 71 ILE A C 1
ATOM 571 O O . ILE A 1 71 ? -4.415 3.645 10.454 1.00 85.25 71 ILE A O 1
ATOM 575 N N . THR A 1 72 ? -4.527 4.954 8.637 1.00 84.00 72 THR A N 1
ATOM 576 C CA . THR A 1 72 ? -4.943 6.175 9.349 1.00 84.00 72 THR A CA 1
ATOM 577 C C . THR A 1 72 ? -6.393 6.118 9.828 1.00 84.00 72 THR A C 1
ATOM 579 O O . THR A 1 72 ? -6.686 6.568 10.935 1.00 84.00 72 THR A O 1
ATOM 582 N N . LEU A 1 73 ? -7.315 5.530 9.056 1.00 82.00 73 LEU A N 1
ATOM 583 C CA . LEU A 1 73 ? -8.733 5.439 9.434 1.00 82.00 73 LEU A CA 1
ATOM 584 C C . LEU A 1 73 ? -8.996 4.808 10.817 1.00 82.00 73 LEU A C 1
ATOM 586 O O . LEU A 1 73 ? -9.759 5.391 11.590 1.00 82.00 73 LEU A O 1
ATOM 590 N N . PRO A 1 74 ? -8.416 3.647 11.182 1.00 80.88 74 PRO A N 1
ATOM 591 C CA . PRO A 1 74 ? -8.648 3.061 12.502 1.00 80.88 74 PRO A CA 1
ATOM 592 C C . PRO A 1 74 ? -8.076 3.920 13.638 1.00 80.88 74 PRO A C 1
ATOM 594 O O . PRO A 1 74 ? -8.691 3.992 14.702 1.00 80.88 74 PRO A O 1
ATOM 597 N N . ILE A 1 75 ? -6.956 4.612 13.404 1.00 80.88 75 ILE A N 1
ATOM 598 C CA . ILE A 1 75 ? -6.363 5.550 14.369 1.00 80.88 75 ILE A CA 1
ATOM 599 C C . ILE A 1 75 ? -7.310 6.736 14.581 1.00 80.88 75 ILE A C 1
ATOM 601 O O . ILE A 1 75 ? -7.647 7.067 15.717 1.00 80.88 75 ILE A O 1
ATOM 605 N N . LEU A 1 76 ? -7.813 7.323 13.492 1.00 74.56 76 LEU A N 1
ATOM 606 C CA . LEU A 1 76 ? -8.757 8.436 13.538 1.00 74.56 76 LEU A CA 1
ATOM 607 C C . LEU A 1 76 ? -10.058 8.045 14.252 1.00 74.56 76 LEU A C 1
ATOM 609 O O . LEU A 1 76 ? -10.529 8.776 15.120 1.00 74.56 76 LEU A O 1
ATOM 613 N N . LYS A 1 77 ? -10.603 6.860 13.949 1.00 78.69 77 LYS A N 1
ATOM 614 C CA . LYS A 1 77 ? -11.806 6.327 14.604 1.00 78.69 77 LYS A CA 1
ATOM 615 C C . LYS A 1 77 ? -11.599 6.128 16.107 1.00 78.69 77 LYS A C 1
ATOM 617 O O . LYS A 1 77 ? -12.482 6.466 16.891 1.00 78.69 77 LYS A O 1
ATOM 622 N N . SER A 1 78 ? -10.446 5.592 16.507 1.00 80.94 78 SER A N 1
ATOM 623 C CA . SER A 1 78 ? -10.102 5.405 17.920 1.00 80.94 78 SER A CA 1
ATOM 624 C C . SER A 1 78 ? -9.981 6.742 18.652 1.00 80.94 78 SER A C 1
ATOM 626 O O . SER A 1 78 ? -10.522 6.897 19.746 1.00 80.94 78 SER A O 1
ATOM 628 N N . ASN A 1 79 ? -9.314 7.721 18.039 1.00 79.44 79 ASN A N 1
ATOM 629 C CA . ASN A 1 79 ? -9.130 9.048 18.621 1.00 79.44 79 ASN A CA 1
ATOM 630 C C . ASN A 1 79 ? -10.456 9.802 18.752 1.00 79.44 79 ASN A C 1
ATOM 632 O O . ASN A 1 79 ? -10.726 10.373 19.805 1.00 79.44 79 ASN A O 1
ATOM 636 N N . TYR A 1 80 ? -11.305 9.753 17.721 1.00 79.12 80 TYR A N 1
ATOM 637 C CA . TYR A 1 80 ? -12.634 10.358 17.762 1.00 79.12 80 TYR A CA 1
ATOM 638 C C . TYR A 1 80 ? -13.493 9.756 18.876 1.00 79.12 80 TYR A C 1
ATOM 640 O O . TYR A 1 80 ? -14.085 10.495 19.657 1.00 79.12 80 TYR A O 1
ATOM 648 N N . LYS A 1 81 ? -13.515 8.420 18.998 1.00 84.81 81 LYS A N 1
ATOM 649 C CA . LYS A 1 81 ? -14.282 7.741 20.048 1.00 84.81 81 LYS A CA 1
ATOM 650 C C . LYS A 1 81 ? -13.814 8.160 21.443 1.00 84.81 81 LYS A C 1
ATOM 652 O O . LYS A 1 81 ? -14.633 8.531 22.268 1.00 84.81 81 LYS A O 1
ATOM 657 N N . ARG A 1 82 ? -12.499 8.198 21.670 1.00 83.12 82 ARG A N 1
ATOM 658 C CA . ARG A 1 82 ? -11.921 8.624 22.951 1.00 83.12 82 ARG A CA 1
ATOM 659 C C . ARG A 1 82 ? -12.278 10.071 23.305 1.00 83.12 82 ARG A C 1
ATOM 661 O O . ARG A 1 82 ? -12.551 10.363 24.461 1.00 83.12 82 ARG A O 1
ATOM 668 N N . PHE A 1 83 ? -12.289 10.968 22.320 1.00 82.81 83 PHE A N 1
ATOM 669 C CA . PHE A 1 83 ? -12.743 12.345 22.524 1.00 82.81 83 PHE A CA 1
ATOM 670 C C . PHE A 1 83 ? -14.237 12.421 22.848 1.00 82.81 83 PHE A C 1
ATOM 672 O O . PHE A 1 83 ? -14.618 13.150 23.759 1.00 82.81 83 PHE A O 1
ATOM 679 N N . ALA A 1 84 ? -15.073 11.667 22.134 1.00 86.06 84 ALA A N 1
ATOM 680 C CA . ALA A 1 84 ? -16.508 11.614 22.393 1.00 86.06 84 ALA A CA 1
ATOM 681 C C . ALA A 1 84 ? -16.816 11.074 23.802 1.00 86.06 84 ALA A C 1
ATOM 683 O O . ALA A 1 84 ? -17.646 11.651 24.501 1.00 86.06 84 ALA A O 1
ATOM 684 N N . ASP A 1 85 ? -16.098 10.034 24.237 1.00 89.25 85 ASP A N 1
ATOM 685 C CA . ASP A 1 85 ? -16.242 9.442 25.570 1.00 89.25 85 ASP A CA 1
ATOM 686 C C . ASP A 1 85 ? -15.871 10.457 26.672 1.00 89.25 85 ASP A C 1
ATOM 688 O O . ASP A 1 85 ? -16.625 10.624 27.627 1.00 89.25 85 ASP A O 1
ATOM 692 N N . LEU A 1 86 ? -14.782 11.221 26.499 1.00 86.38 86 LEU A N 1
ATOM 693 C CA . LEU A 1 86 ? -14.386 12.293 27.429 1.00 86.38 86 LEU A CA 1
ATOM 694 C C . LEU A 1 86 ? -15.413 13.433 27.501 1.00 86.38 86 LEU A C 1
ATOM 696 O O . LEU A 1 86 ? -15.650 13.996 28.569 1.00 86.38 86 LEU A O 1
ATOM 700 N N . PHE A 1 87 ? -16.016 13.799 26.368 1.00 85.50 87 PHE A N 1
ATOM 701 C CA . PHE A 1 87 ? -17.074 14.810 26.338 1.00 85.50 87 PHE A CA 1
ATOM 702 C C . PHE A 1 87 ? -18.341 14.329 27.050 1.00 85.50 87 PHE A C 1
ATOM 704 O O . PHE A 1 87 ? -18.930 15.100 27.802 1.00 85.50 87 PHE A O 1
ATOM 711 N N . MET A 1 88 ? -18.736 13.069 26.845 1.00 85.81 88 MET A N 1
ATOM 712 C CA . MET A 1 88 ? -19.868 12.442 27.537 1.00 85.81 88 MET A CA 1
ATOM 713 C C . MET A 1 88 ? -19.640 12.354 29.046 1.00 85.81 88 MET A C 1
ATOM 715 O O . MET A 1 88 ? -20.524 12.716 29.815 1.00 85.81 88 MET A O 1
ATOM 719 N N . GLU A 1 89 ? -18.449 11.937 29.480 1.00 89.00 89 GLU A N 1
ATOM 720 C CA . GLU A 1 89 ? -18.088 11.879 30.900 1.00 89.00 89 GLU A CA 1
ATOM 721 C C . GLU A 1 89 ? -18.180 13.263 31.552 1.00 89.00 89 GLU A C 1
ATOM 723 O O . GLU A 1 89 ? -18.810 13.430 32.596 1.00 89.00 89 GLU A O 1
ATOM 728 N N . LYS A 1 90 ? -17.625 14.282 30.888 1.00 84.50 90 LYS A N 1
ATOM 729 C CA . LYS A 1 90 ? -17.656 15.658 31.386 1.00 84.50 90 LYS A CA 1
ATOM 730 C C . LYS A 1 90 ? -19.064 16.258 31.373 1.00 84.50 90 LYS A C 1
ATOM 732 O O . LYS A 1 90 ? -19.385 17.039 32.259 1.00 84.50 90 LYS A O 1
ATOM 737 N N . TYR A 1 91 ? -19.893 15.910 30.387 1.00 85.44 91 TYR A N 1
ATOM 738 C CA . TYR A 1 91 ? -21.303 16.298 30.341 1.00 85.44 91 TYR A CA 1
ATOM 739 C C . TYR A 1 91 ? -22.078 15.683 31.511 1.00 85.44 91 TYR A C 1
ATOM 741 O O . TYR A 1 91 ? -22.731 16.415 32.242 1.00 85.44 91 TYR A O 1
ATOM 749 N N . ASN A 1 92 ? -21.944 14.377 31.751 1.00 85.75 92 ASN A N 1
ATOM 750 C CA . ASN A 1 92 ? -22.639 13.711 32.855 1.00 85.75 92 ASN A CA 1
ATOM 751 C C . ASN A 1 92 ? -22.237 14.293 34.221 1.00 85.75 92 ASN A C 1
ATOM 753 O O . ASN A 1 92 ? -23.109 14.571 35.029 1.00 85.75 92 ASN A O 1
ATOM 757 N N . GLN A 1 93 ? -20.953 14.602 34.440 1.00 84.31 93 GLN A N 1
ATOM 758 C CA . GLN A 1 93 ? -20.484 15.272 35.667 1.00 84.31 93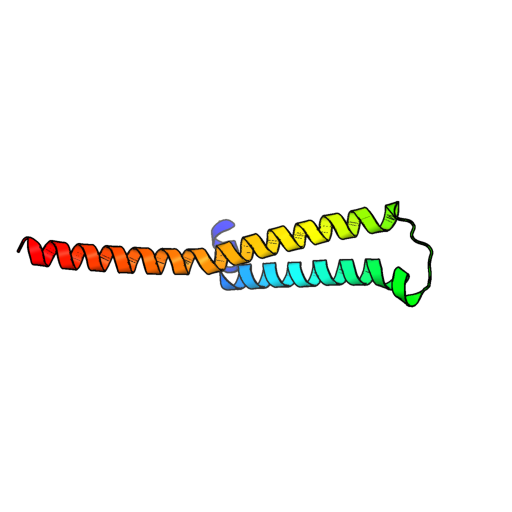 GLN A CA 1
ATOM 759 C C . GLN A 1 93 ? -21.014 16.703 35.865 1.00 84.31 93 GLN A C 1
ATOM 761 O O . GLN A 1 93 ? -20.936 17.233 36.968 1.00 84.31 93 GLN A O 1
ATOM 766 N N . LEU A 1 94 ? -21.466 17.369 34.799 1.00 79.19 94 LEU A N 1
ATOM 767 C CA . LEU A 1 94 ? -21.986 18.740 34.842 1.00 79.19 94 LEU A CA 1
ATOM 768 C C . LEU A 1 94 ? -23.504 18.797 35.063 1.00 79.19 94 LEU A C 1
ATOM 770 O O . LEU A 1 94 ? -24.014 19.870 35.381 1.00 79.19 94 LEU A O 1
ATOM 774 N N . PHE A 1 95 ? -24.210 17.686 34.841 1.00 70.38 95 PHE A N 1
ATOM 775 C CA . PHE A 1 95 ? -25.674 17.610 34.867 1.00 70.38 95 PHE A CA 1
ATOM 776 C C . PHE A 1 95 ? -26.234 16.563 35.857 1.00 70.38 95 PHE A C 1
ATOM 778 O O . PHE A 1 95 ? -27.457 16.467 35.973 1.00 70.38 95 PHE A O 1
ATOM 785 N N . GLU A 1 96 ? -25.376 15.828 36.575 1.00 55.00 96 GLU A N 1
ATOM 786 C CA . GLU A 1 96 ? -25.673 15.149 37.855 1.00 55.00 96 GLU A CA 1
ATOM 787 C C . GLU A 1 96 ? -25.312 16.044 39.049 1.00 55.00 96 GLU A C 1
ATOM 789 O O . GLU A 1 96 ? -26.075 16.022 40.043 1.00 55.00 96 GLU A O 1
#

Sequence (96 aa):
MIINTLKHFFTRNNLIGMLLGFLGESLWDIYNTLCPLFNTGTSLSIPSFWPVIKFQSFGIFATILFLIVLITLPILKSNYKRFADLFMEKYNQLFE

Radius of gyration: 22.88 Å; chains: 1; bounding box: 49×37×65 Å

Organism: NCBI:txid64104

Foldseek 3Di:
DVCVVCVVCPDLVNLLVVLVVLLVVLVVQLCVLCVCVPPVVDDDPVVPSVVSNVVSVVSNVVSVVVNCCSVVVVVVVVVVVVVVVVVVVVVVVVVD